Protein AF-A0A1S3QRG5-F1 (afdb_monomer_lite)

Foldseek 3Di:
DDDDDDDDDDDDPDDPVVVVVVVVVPAQHHPVQVQWPGKDWPDWDADPVNPWIFTWIFTFGNDDDPPVCCVPDDDDRDGDGDRDDTDDPPPDDD

Sequence (94 aa):
MVQKYQSPVRVYKYPFEMVMAAYERWFPTCPMMPLFLGSEVLSDVTSDNGATRVVERRCQLGLDTPRLLKKGLHDRSRGVSQRIPPAERHHNLL

Radius of gyration: 17.02 Å; chains: 1; bounding box: 44×35×40 Å

Secondary structure (DSSP, 8-state):
------PPP---SS-HHHHHHHHHTT-S--TT-TTEEEEEEEEEEE-TTSS-EEEEEEEEE-----TTTTTTS------EE--PPP--------

Structure (mmCIF, N/CA/C/O backbone):
data_AF-A0A1S3QRG5-F1
#
_entry.id   AF-A0A1S3QRG5-F1
#
loop_
_atom_site.group_PDB
_atom_site.id
_atom_site.type_symbol
_atom_site.label_atom_id
_atom_site.label_alt_id
_atom_site.label_comp_id
_atom_site.label_asym_id
_atom_site.label_entity_id
_atom_site.label_seq_id
_atom_site.pdbx_PDB_ins_code
_atom_site.Cartn_x
_atom_site.Cartn_y
_atom_site.Cartn_z
_atom_site.occupancy
_atom_site.B_iso_or_equiv
_atom_site.auth_seq_id
_atom_site.auth_comp_id
_atom_site.auth_asym_id
_atom_site.auth_atom_id
_atom_site.pdbx_PDB_model_num
ATOM 1 N N . MET A 1 1 ? 24.978 12.777 -2.335 1.00 63.53 1 MET A N 1
ATOM 2 C CA . MET A 1 1 ? 24.079 13.804 -2.906 1.00 63.53 1 MET A CA 1
ATOM 3 C C . MET A 1 1 ? 22.648 13.304 -2.751 1.00 63.53 1 MET A C 1
ATOM 5 O O . MET A 1 1 ? 22.368 12.224 -3.248 1.00 63.53 1 MET A O 1
ATOM 9 N N . VAL A 1 2 ? 21.787 13.993 -1.992 1.00 80.25 2 VAL A N 1
ATOM 10 C CA . VAL A 1 2 ? 20.382 13.583 -1.777 1.00 80.25 2 VAL A CA 1
ATOM 11 C C . VAL A 1 2 ? 19.493 14.471 -2.641 1.00 80.25 2 VAL A C 1
ATOM 13 O O . VAL A 1 2 ? 19.412 15.672 -2.397 1.00 80.25 2 VAL A O 1
ATOM 16 N N . GLN A 1 3 ? 18.856 13.896 -3.661 1.00 82.56 3 GLN A N 1
ATOM 17 C CA . GLN A 1 3 ? 17.884 14.614 -4.482 1.00 82.56 3 GLN A CA 1
ATOM 18 C C . GLN A 1 3 ? 16.540 14.630 -3.752 1.00 82.56 3 GLN A C 1
ATOM 20 O O . GLN A 1 3 ? 15.963 13.579 -3.480 1.00 82.56 3 GLN A O 1
ATOM 25 N N . LYS A 1 4 ? 16.053 15.825 -3.412 1.00 89.25 4 LYS A N 1
ATOM 26 C CA . LYS A 1 4 ? 14.711 16.008 -2.852 1.00 89.25 4 LYS A CA 1
ATOM 27 C C . LYS A 1 4 ? 13.733 16.177 -4.011 1.00 89.25 4 LYS A C 1
ATOM 29 O O . LYS A 1 4 ? 13.902 17.078 -4.826 1.00 89.25 4 LYS A O 1
ATOM 34 N N . TYR A 1 5 ? 12.735 15.307 -4.086 1.00 90.88 5 TYR A N 1
ATOM 35 C CA . TYR A 1 5 ? 11.629 15.409 -5.033 1.00 90.88 5 TYR A CA 1
ATOM 36 C C . TYR A 1 5 ? 10.323 15.456 -4.246 1.00 90.88 5 TYR A C 1
ATOM 38 O O . TYR A 1 5 ? 10.123 14.650 -3.339 1.00 90.88 5 TYR A O 1
ATOM 46 N N . GLN A 1 6 ? 9.449 16.397 -4.593 1.00 88.88 6 GLN A N 1
ATOM 47 C CA . GLN A 1 6 ? 8.105 16.498 -4.040 1.00 88.88 6 GLN A CA 1
ATOM 48 C C . GLN A 1 6 ? 7.115 16.213 -5.165 1.00 88.88 6 GLN A C 1
ATOM 50 O O . GLN A 1 6 ? 7.087 16.920 -6.172 1.00 88.88 6 GLN A O 1
ATOM 55 N N . SER A 1 7 ? 6.324 15.154 -5.012 1.00 86.69 7 SER A N 1
ATOM 56 C CA . SER A 1 7 ? 5.256 14.848 -5.958 1.00 86.69 7 SER A CA 1
ATOM 57 C C . SER A 1 7 ? 4.123 15.874 -5.844 1.00 86.69 7 SER A C 1
ATOM 59 O O . SER A 1 7 ? 3.854 16.356 -4.741 1.00 86.69 7 SER A O 1
ATOM 61 N N . PRO A 1 8 ? 3.408 16.169 -6.941 1.00 92.25 8 PRO A N 1
ATOM 62 C CA . PRO A 1 8 ? 2.234 17.032 -6.887 1.00 92.25 8 PRO A CA 1
ATOM 63 C C . PRO A 1 8 ? 1.126 16.417 -6.021 1.00 92.25 8 PRO A C 1
ATOM 65 O O . PRO A 1 8 ? 0.954 15.195 -5.985 1.00 92.25 8 PRO A O 1
ATOM 68 N N . VAL A 1 9 ? 0.344 17.274 -5.361 1.00 91.56 9 VAL A N 1
ATOM 69 C CA . VAL A 1 9 ? -0.845 16.861 -4.601 1.00 91.56 9 VAL A CA 1
ATOM 70 C C . VAL A 1 9 ? -1.935 16.420 -5.579 1.00 91.56 9 VAL A C 1
ATOM 72 O O . VAL A 1 9 ? -2.224 17.115 -6.552 1.00 91.56 9 VAL A O 1
ATOM 75 N N . ARG A 1 10 ? -2.539 15.253 -5.330 1.00 88.38 10 ARG A N 1
ATOM 76 C CA . ARG A 1 10 ? -3.643 14.713 -6.136 1.00 88.38 10 ARG A CA 1
ATOM 77 C C . ARG A 1 10 ? -4.951 14.799 -5.358 1.00 88.38 10 ARG A C 1
ATOM 79 O O . ARG A 1 10 ? -5.022 14.310 -4.237 1.00 88.38 10 ARG A O 1
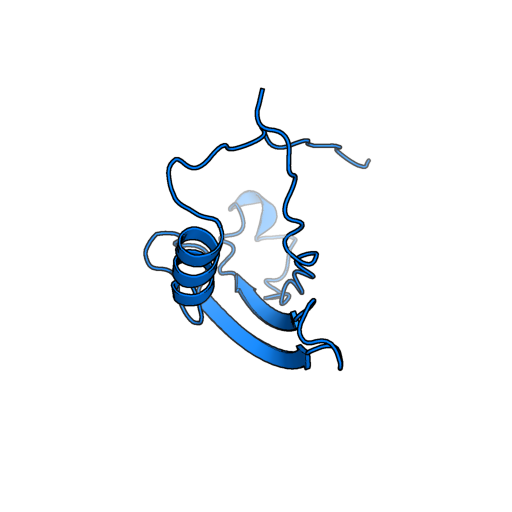ATOM 86 N N . VAL A 1 11 ? -5.982 15.364 -5.984 1.00 92.19 11 VAL A N 1
ATOM 87 C CA . VAL A 1 11 ? -7.350 15.410 -5.447 1.00 92.19 11 VAL A CA 1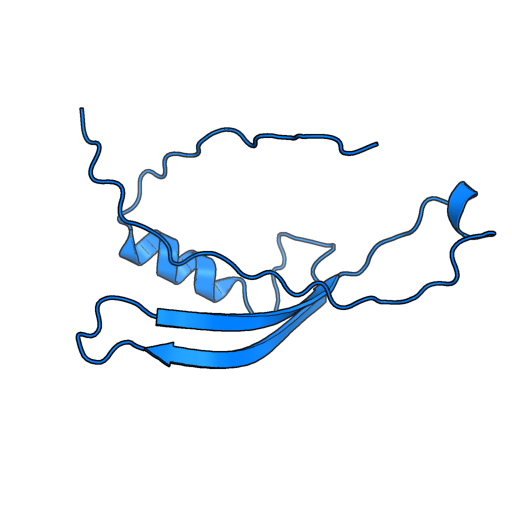
ATOM 88 C C . VAL A 1 11 ? -8.212 14.421 -6.227 1.00 92.19 11 VAL A C 1
ATOM 90 O O . VAL A 1 11 ? -8.300 14.497 -7.453 1.00 92.19 11 VAL A O 1
ATOM 93 N N . TYR A 1 12 ? -8.835 13.476 -5.523 1.00 91.94 12 TYR A N 1
ATOM 94 C CA . TYR A 1 12 ? -9.740 12.491 -6.117 1.00 91.94 12 TYR A CA 1
ATOM 95 C C . TYR A 1 12 ? -11.193 12.956 -5.994 1.00 91.94 12 TYR A C 1
ATOM 97 O O . TYR A 1 12 ? -11.587 13.516 -4.979 1.00 91.94 12 TYR A O 1
ATOM 105 N N . LYS A 1 13 ? -12.009 12.683 -7.020 1.00 95.50 13 LYS A N 1
ATOM 106 C CA . LYS A 1 13 ? -13.450 13.013 -7.036 1.00 95.50 13 LYS A CA 1
ATOM 107 C C . LYS A 1 13 ? -14.323 12.030 -6.236 1.00 95.50 13 LYS A C 1
ATOM 109 O O . LYS A 1 13 ? -15.538 12.182 -6.212 1.00 95.50 13 LYS A O 1
ATOM 114 N N . TYR A 1 14 ? -13.719 11.002 -5.645 1.00 94.31 14 TYR A N 1
ATOM 115 C CA . TYR A 1 14 ? -14.403 9.894 -4.976 1.00 94.31 14 TYR A CA 1
ATOM 116 C C . TYR A 1 14 ? -14.185 9.959 -3.462 1.00 94.31 14 TYR A C 1
ATOM 118 O O . TYR A 1 14 ? -13.149 10.473 -3.030 1.00 94.31 14 TYR A O 1
ATOM 126 N N . PRO A 1 15 ? -15.120 9.424 -2.654 1.00 94.88 15 PRO A N 1
ATOM 127 C CA . PRO A 1 15 ? -14.969 9.394 -1.205 1.00 94.88 15 PRO A CA 1
ATOM 128 C C . PRO A 1 15 ? -13.750 8.565 -0.790 1.00 94.88 15 PRO A C 1
ATOM 130 O O . PRO A 1 15 ? -13.335 7.636 -1.491 1.00 94.88 15 PRO A O 1
ATOM 133 N N . PHE A 1 16 ? -13.196 8.901 0.375 1.00 88.44 16 PHE A N 1
ATOM 134 C CA . PHE A 1 16 ? -11.981 8.301 0.922 1.00 88.44 16 PHE A CA 1
ATOM 135 C C . PHE A 1 16 ? -12.039 6.768 0.940 1.00 88.44 16 PHE A C 1
ATOM 137 O O . PHE A 1 16 ? -11.104 6.104 0.504 1.00 88.44 16 PHE A O 1
ATOM 144 N N . GLU A 1 17 ? -13.164 6.204 1.368 1.00 90.06 17 GLU A N 1
ATOM 145 C CA . GLU A 1 17 ? -13.399 4.767 1.488 1.00 90.06 17 GLU A CA 1
ATOM 146 C C . GLU A 1 17 ? -13.270 4.059 0.134 1.00 90.06 17 GLU A C 1
ATOM 148 O O . GLU A 1 17 ? -12.667 2.992 0.037 1.00 90.06 17 GLU A O 1
ATOM 153 N N . MET A 1 18 ? -13.780 4.678 -0.936 1.00 93.12 18 MET A N 1
ATOM 154 C CA . MET A 1 18 ? -13.696 4.127 -2.289 1.00 93.12 18 MET A CA 1
ATOM 155 C C . MET A 1 18 ? -12.272 4.210 -2.842 1.00 93.12 18 MET A C 1
ATOM 157 O O . MET A 1 18 ? -11.810 3.271 -3.490 1.00 93.12 18 MET A O 1
ATOM 161 N N . VAL A 1 19 ? -11.561 5.307 -2.563 1.00 92.06 19 VAL A N 1
ATOM 162 C CA . VAL A 1 19 ? -10.147 5.463 -2.937 1.00 92.06 19 VAL A CA 1
ATOM 163 C C . VAL A 1 19 ? -9.288 4.423 -2.218 1.00 92.06 19 VAL A C 1
ATOM 165 O O . VAL A 1 19 ? -8.466 3.769 -2.856 1.00 92.06 19 VAL A O 1
ATOM 168 N N . MET A 1 20 ? -9.520 4.209 -0.921 1.00 91.00 20 MET A N 1
ATOM 169 C CA . MET A 1 20 ? -8.806 3.202 -0.136 1.00 91.00 20 MET A CA 1
ATOM 170 C C . MET A 1 20 ? -9.113 1.779 -0.606 1.00 91.00 20 MET A C 1
ATOM 172 O O . MET A 1 20 ? -8.186 0.993 -0.789 1.00 91.00 20 MET A O 1
ATOM 176 N N . ALA A 1 21 ? -10.377 1.461 -0.900 1.00 90.88 21 ALA A N 1
ATOM 177 C CA . ALA A 1 21 ? -10.748 0.162 -1.460 1.00 90.88 21 ALA A CA 1
ATOM 178 C C . ALA A 1 21 ? -10.104 -0.083 -2.837 1.00 90.88 21 ALA A C 1
ATOM 180 O O . ALA A 1 21 ? -9.658 -1.191 -3.132 1.00 90.88 21 ALA A O 1
ATOM 181 N N . ALA A 1 22 ? -10.025 0.944 -3.689 1.00 91.38 22 ALA A N 1
ATOM 182 C CA . ALA A 1 22 ? -9.339 0.851 -4.977 1.00 91.38 22 ALA A CA 1
ATOM 183 C C . ALA A 1 22 ? -7.823 0.662 -4.814 1.00 91.38 22 ALA A C 1
ATOM 185 O O . ALA A 1 22 ? -7.225 -0.127 -5.543 1.00 91.38 22 ALA A O 1
ATOM 186 N N . TYR A 1 23 ? -7.221 1.349 -3.844 1.00 89.62 23 TYR A N 1
ATOM 187 C CA . TYR A 1 23 ? -5.810 1.211 -3.504 1.00 89.62 23 TYR A CA 1
ATOM 188 C C . TYR A 1 23 ? -5.470 -0.206 -3.014 1.00 89.62 23 TYR A C 1
ATOM 190 O O . TYR A 1 23 ? -4.493 -0.794 -3.472 1.00 89.62 23 TYR A O 1
ATOM 198 N N . GLU A 1 24 ? -6.290 -0.801 -2.144 1.00 89.38 24 GLU A N 1
ATOM 199 C CA . GLU A 1 24 ? -6.059 -2.170 -1.664 1.00 89.38 24 GLU A CA 1
ATOM 200 C C . GLU A 1 24 ? -6.143 -3.213 -2.788 1.00 89.38 24 GLU A C 1
ATOM 202 O O . GLU A 1 24 ? -5.382 -4.179 -2.783 1.00 89.38 24 GLU A O 1
ATOM 207 N N . ARG A 1 25 ? -6.999 -2.984 -3.796 1.00 89.62 25 ARG A N 1
ATOM 208 C CA . ARG A 1 25 ? -7.133 -3.857 -4.979 1.00 89.62 25 ARG A CA 1
ATOM 209 C C . ARG A 1 25 ? -5.903 -3.881 -5.885 1.00 89.62 25 ARG A C 1
ATOM 211 O O . ARG A 1 25 ? -5.831 -4.733 -6.765 1.00 89.62 25 ARG A O 1
ATOM 218 N N . TRP A 1 26 ? -4.949 -2.964 -5.717 1.00 88.38 26 TRP A N 1
ATOM 219 C CA . TRP A 1 26 ? -3.686 -3.003 -6.465 1.00 88.38 26 TRP A CA 1
ATOM 220 C C . TRP A 1 26 ? -2.731 -4.093 -5.969 1.00 88.38 26 TRP A C 1
ATOM 222 O O . TRP A 1 26 ? -1.719 -4.360 -6.616 1.00 88.38 26 TRP A O 1
ATOM 232 N N . PHE A 1 27 ? -3.037 -4.721 -4.835 1.00 90.12 27 PHE A N 1
ATOM 233 C CA . PHE A 1 27 ? -2.259 -5.809 -4.266 1.00 90.12 27 PHE A CA 1
ATOM 234 C C . PHE A 1 27 ? -2.996 -7.151 -4.443 1.00 90.12 27 PHE A C 1
ATOM 236 O O . PHE A 1 27 ? -4.224 -7.187 -4.386 1.00 90.12 27 PHE A O 1
ATOM 243 N N . PRO A 1 28 ? -2.271 -8.268 -4.648 1.00 87.38 28 PRO A N 1
ATOM 244 C CA . PRO A 1 28 ? -0.812 -8.376 -4.644 1.00 87.38 28 PRO A CA 1
ATOM 245 C C . PRO A 1 28 ? -0.148 -7.958 -5.963 1.00 87.38 28 PRO A C 1
ATOM 247 O O . PRO A 1 28 ? 1.060 -7.772 -5.967 1.00 87.38 28 PRO A O 1
ATOM 250 N N . THR A 1 29 ? -0.900 -7.788 -7.054 1.00 84.81 29 THR A N 1
ATOM 251 C CA . THR A 1 29 ? -0.385 -7.435 -8.391 1.00 84.81 29 THR A CA 1
ATOM 252 C C . THR A 1 29 ? -1.165 -6.268 -8.991 1.00 84.81 29 THR A C 1
ATOM 254 O O . THR A 1 29 ? -2.387 -6.222 -8.861 1.00 84.81 29 THR A O 1
ATOM 257 N N . CYS A 1 30 ? -0.493 -5.380 -9.729 1.00 83.31 30 CYS A N 1
ATOM 258 C CA . CYS A 1 30 ? -1.110 -4.204 -10.346 1.00 83.31 30 CYS A CA 1
ATOM 259 C C . CYS A 1 30 ? -0.817 -4.161 -11.856 1.00 83.31 30 CYS A C 1
ATOM 261 O O . CYS A 1 30 ? 0.296 -3.800 -12.241 1.00 83.31 30 CYS A O 1
ATOM 263 N N . PRO A 1 31 ? -1.800 -4.459 -12.730 1.00 82.25 31 PRO A N 1
ATOM 264 C CA . PRO A 1 31 ? -1.592 -4.474 -14.182 1.00 82.25 31 PRO A CA 1
ATOM 265 C C . PRO A 1 31 ? -1.154 -3.122 -14.760 1.00 82.25 31 PRO A C 1
ATOM 267 O O . PRO A 1 31 ? -0.441 -3.067 -15.756 1.00 82.25 31 PRO A O 1
ATOM 270 N N . MET A 1 32 ? -1.574 -2.020 -14.130 1.00 85.50 32 MET A N 1
ATOM 271 C CA . MET A 1 32 ? -1.227 -0.664 -14.567 1.00 85.50 32 MET A CA 1
ATOM 272 C C . MET A 1 32 ? 0.197 -0.244 -14.187 1.00 85.50 32 MET A C 1
ATOM 274 O O . MET A 1 32 ? 0.658 0.799 -14.645 1.00 85.50 32 MET A O 1
ATOM 278 N N . MET A 1 33 ? 0.898 -1.022 -13.357 1.00 85.44 33 MET A N 1
ATOM 279 C CA . MET A 1 33 ? 2.258 -0.718 -12.922 1.00 85.44 33 MET A CA 1
ATOM 280 C C . MET A 1 33 ? 3.210 -1.849 -13.336 1.00 85.44 33 MET A C 1
ATOM 282 O O . MET A 1 33 ? 3.461 -2.752 -12.544 1.00 85.44 33 MET A O 1
ATOM 286 N N . PRO A 1 34 ? 3.790 -1.793 -14.552 1.00 81.19 34 PRO A N 1
ATOM 287 C CA . PRO A 1 34 ? 4.575 -2.894 -15.123 1.00 81.19 34 PRO A CA 1
ATOM 288 C C . PRO A 1 34 ? 5.796 -3.316 -14.298 1.00 81.19 34 PRO A C 1
ATOM 290 O O . PRO A 1 34 ? 6.212 -4.466 -14.348 1.00 81.19 34 PRO A O 1
ATOM 293 N N . LEU A 1 35 ? 6.373 -2.390 -13.529 1.00 86.50 35 LEU A N 1
ATOM 294 C CA . LEU A 1 35 ? 7.532 -2.667 -12.677 1.00 86.50 35 LEU A CA 1
ATOM 295 C C . LEU A 1 35 ? 7.151 -3.393 -11.378 1.00 86.50 35 LEU A C 1
ATOM 297 O O . LEU A 1 35 ? 8.037 -3.829 -10.651 1.00 86.50 35 LEU A O 1
ATOM 301 N N . PHE A 1 36 ? 5.865 -3.491 -11.042 1.00 87.81 36 PHE A N 1
ATOM 302 C CA . PHE A 1 36 ? 5.398 -4.092 -9.799 1.00 87.81 36 PHE A CA 1
ATOM 303 C C . PHE A 1 36 ? 5.058 -5.568 -10.016 1.00 87.81 36 PHE A C 1
ATOM 305 O O . PHE A 1 36 ? 4.016 -5.907 -10.571 1.00 87.81 36 PHE A O 1
ATOM 312 N N . LEU A 1 37 ? 5.961 -6.446 -9.574 1.00 88.31 37 LEU A N 1
ATOM 313 C CA . LEU A 1 37 ? 5.865 -7.890 -9.803 1.00 88.31 37 LEU A CA 1
ATOM 314 C C . LEU A 1 37 ? 4.940 -8.580 -8.799 1.00 88.31 37 LEU A C 1
ATOM 316 O O . LEU A 1 37 ? 4.312 -9.582 -9.125 1.00 88.31 37 LEU A O 1
ATOM 320 N N . GLY A 1 38 ? 4.866 -8.061 -7.575 1.00 89.56 38 GLY A N 1
ATOM 321 C CA . GLY A 1 38 ? 4.057 -8.663 -6.526 1.00 89.56 38 GLY A CA 1
ATOM 322 C C . GLY A 1 38 ? 4.281 -8.038 -5.154 1.00 89.56 38 GLY A C 1
ATOM 323 O O . GLY A 1 38 ? 5.285 -7.357 -4.923 1.00 89.56 38 GLY A O 1
ATOM 324 N N . SER A 1 39 ? 3.390 -8.328 -4.208 1.00 91.69 39 SER A N 1
ATOM 325 C CA . SER A 1 39 ? 3.621 -8.059 -2.788 1.00 91.69 39 SER A CA 1
ATOM 326 C C . SER A 1 39 ? 3.104 -9.154 -1.871 1.00 91.69 39 SER A C 1
ATOM 328 O O . SER A 1 39 ? 2.081 -9.772 -2.157 1.00 91.69 39 SER A O 1
ATOM 330 N N . GLU A 1 40 ? 3.734 -9.267 -0.710 1.00 92.50 40 GLU A N 1
ATOM 331 C CA . GLU A 1 40 ? 3.333 -10.134 0.397 1.00 92.50 40 GLU A CA 1
ATOM 332 C C . GLU A 1 40 ? 3.115 -9.296 1.665 1.00 92.50 40 GLU A C 1
ATOM 334 O O . GLU A 1 40 ? 3.842 -8.327 1.889 1.00 92.50 40 GLU A O 1
ATOM 339 N N . VAL A 1 41 ? 2.116 -9.636 2.484 1.00 92.94 41 VAL A N 1
ATOM 340 C CA . VAL A 1 41 ? 1.850 -8.948 3.760 1.00 92.94 41 VAL A CA 1
ATOM 341 C C . VAL A 1 41 ? 2.757 -9.528 4.845 1.00 92.94 41 VAL A C 1
ATOM 343 O O . VAL A 1 41 ? 2.769 -10.735 5.051 1.00 92.94 41 VAL A O 1
ATOM 346 N N . LEU A 1 42 ? 3.506 -8.664 5.533 1.00 93.50 42 LEU A N 1
ATOM 347 C CA . LEU A 1 42 ? 4.385 -9.036 6.646 1.00 93.50 42 LEU A CA 1
ATOM 348 C C . LEU A 1 42 ? 3.711 -8.825 8.006 1.00 93.50 42 LEU A C 1
ATOM 350 O O . LEU A 1 42 ? 3.870 -9.644 8.906 1.00 93.50 42 LEU A O 1
ATOM 354 N N . SER A 1 43 ? 2.966 -7.729 8.158 1.00 93.06 43 SER A N 1
ATOM 355 C CA . SER A 1 43 ? 2.208 -7.415 9.369 1.00 93.06 43 SER A CA 1
ATOM 356 C C . SER A 1 43 ? 0.951 -6.614 9.029 1.00 93.06 43 SER A C 1
ATOM 358 O O . SER A 1 43 ? 0.924 -5.862 8.053 1.00 93.06 43 SER A O 1
ATOM 360 N N . ASP A 1 44 ? -0.103 -6.799 9.819 1.00 93.31 44 ASP A N 1
ATOM 361 C CA . ASP A 1 44 ? -1.371 -6.079 9.697 1.00 93.31 44 ASP A CA 1
ATOM 362 C C . ASP A 1 44 ? -1.924 -5.851 11.104 1.00 93.31 44 ASP A C 1
ATOM 364 O O . ASP A 1 44 ? -2.287 -6.801 11.799 1.00 93.31 44 ASP A O 1
ATOM 368 N N . VAL A 1 45 ? -1.891 -4.599 11.554 1.00 93.75 45 VAL A N 1
ATOM 369 C CA . VAL A 1 45 ? -2.283 -4.215 12.911 1.00 93.75 45 VAL A CA 1
ATOM 370 C C . VAL A 1 45 ? -3.304 -3.093 12.828 1.00 93.75 45 VAL A C 1
ATOM 372 O O . VAL A 1 45 ? -3.041 -2.031 12.262 1.00 93.75 45 VAL A O 1
ATOM 375 N N . THR A 1 46 ? -4.461 -3.322 13.437 1.00 93.25 46 THR A N 1
ATOM 376 C CA . THR A 1 46 ? -5.510 -2.314 13.605 1.00 93.25 46 THR A CA 1
ATOM 377 C C . THR A 1 46 ? -5.468 -1.804 15.038 1.00 93.25 46 THR A C 1
ATOM 379 O O . THR A 1 46 ? -5.305 -2.592 15.966 1.00 93.25 46 THR A O 1
ATOM 382 N N . SER A 1 47 ? -5.595 -0.492 15.225 1.00 91.31 47 SER A N 1
ATOM 383 C CA . SER A 1 47 ? -5.698 0.112 16.552 1.00 91.31 47 SER A CA 1
ATOM 384 C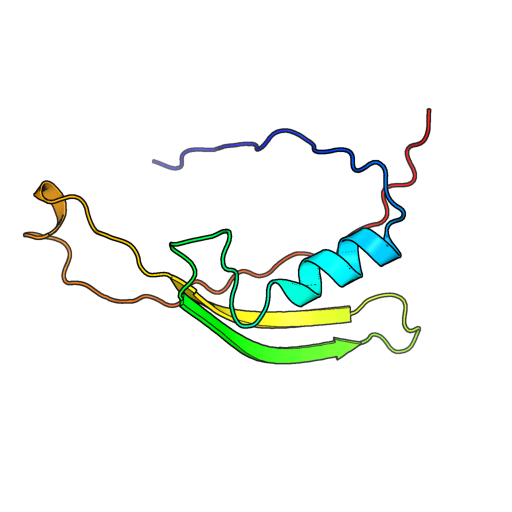 C . SER A 1 47 ? -6.981 -0.319 17.263 1.00 91.31 47 SER A C 1
ATOM 386 O O . SER A 1 47 ? -8.001 -0.563 16.621 1.00 91.31 47 SER A O 1
ATOM 388 N N . ASP A 1 48 ? -6.963 -0.336 18.594 1.00 89.94 48 ASP A N 1
ATOM 389 C CA . ASP A 1 48 ? -8.096 -0.803 19.412 1.00 89.94 48 ASP A CA 1
ATOM 390 C C . ASP A 1 48 ? -9.395 -0.018 19.163 1.00 89.94 48 ASP A C 1
ATOM 392 O O . ASP A 1 48 ? -10.497 -0.548 19.273 1.00 89.94 48 ASP A O 1
ATOM 396 N N . ASN A 1 49 ? -9.270 1.256 18.789 1.00 89.88 49 ASN A N 1
ATOM 397 C CA . ASN A 1 49 ? -10.390 2.132 18.443 1.00 89.88 49 ASN A CA 1
ATOM 398 C C . ASN A 1 49 ? -10.838 2.023 16.971 1.00 89.88 49 ASN A C 1
ATOM 400 O O . ASN A 1 49 ? -11.726 2.764 16.554 1.00 89.88 49 ASN A O 1
ATOM 404 N N . GLY A 1 50 ? -10.194 1.175 16.164 1.00 84.06 50 GLY A N 1
ATOM 405 C CA . GLY A 1 50 ? -10.479 0.997 14.739 1.00 84.06 50 GLY A CA 1
ATOM 406 C C . GLY A 1 50 ? -10.140 2.196 13.846 1.00 84.06 50 GLY A C 1
ATOM 407 O O . GLY A 1 50 ? -10.433 2.161 12.653 1.00 84.06 50 GLY A O 1
ATOM 408 N N . ALA A 1 51 ? -9.539 3.260 14.388 1.00 86.94 51 ALA A N 1
ATOM 409 C CA . ALA A 1 51 ? -9.272 4.491 13.645 1.00 86.94 51 ALA A CA 1
ATOM 410 C C . ALA A 1 51 ? -8.105 4.355 12.655 1.00 86.94 51 ALA A C 1
ATOM 412 O O . ALA A 1 51 ? -8.098 5.020 11.619 1.00 86.94 51 ALA A O 1
ATOM 413 N N . THR A 1 52 ? -7.134 3.488 12.958 1.00 88.81 52 THR A N 1
ATOM 414 C CA . THR A 1 52 ? -5.910 3.332 12.170 1.00 88.81 52 THR A CA 1
ATOM 415 C C . THR A 1 52 ? -5.632 1.861 11.905 1.00 88.81 52 THR A C 1
ATOM 417 O O . THR A 1 52 ? -5.651 1.038 12.817 1.00 88.81 52 THR A O 1
ATOM 420 N N . ARG A 1 53 ? -5.294 1.538 10.655 1.00 90.06 53 ARG A N 1
ATOM 421 C CA . ARG A 1 53 ? -4.766 0.232 10.255 1.00 90.06 53 ARG A CA 1
ATOM 422 C C . ARG A 1 53 ? -3.398 0.417 9.616 1.00 90.06 53 ARG A C 1
ATOM 424 O O . ARG A 1 53 ? -3.250 1.197 8.675 1.00 90.06 53 ARG A O 1
ATOM 431 N N . VAL A 1 54 ? -2.405 -0.292 10.135 1.00 90.88 54 VAL A N 1
ATOM 432 C CA . VAL A 1 54 ? -1.028 -0.279 9.645 1.00 90.88 54 VAL A CA 1
ATOM 433 C C . VAL A 1 54 ? -0.747 -1.629 9.004 1.00 90.88 54 VAL A C 1
ATOM 435 O O . VAL A 1 54 ? -0.751 -2.650 9.684 1.00 90.88 54 VAL A O 1
ATOM 438 N N . VAL A 1 55 ? -0.495 -1.622 7.693 1.00 90.94 55 VAL A N 1
ATOM 439 C CA . VAL A 1 55 ? -0.158 -2.831 6.931 1.00 90.94 55 VAL A CA 1
ATOM 440 C C . VAL A 1 55 ? 1.255 -2.709 6.384 1.00 90.94 55 VAL A C 1
ATOM 442 O O . VAL A 1 55 ? 1.543 -1.821 5.578 1.00 90.94 55 VAL A O 1
ATOM 445 N N . GLU A 1 56 ? 2.132 -3.623 6.781 1.00 92.44 56 GLU A N 1
ATOM 446 C CA . GLU A 1 56 ? 3.472 -3.751 6.225 1.00 92.44 56 GLU A CA 1
ATOM 447 C C . GLU A 1 56 ? 3.467 -4.777 5.094 1.00 92.44 56 GLU A C 1
ATOM 449 O O . GLU A 1 56 ? 3.009 -5.909 5.259 1.00 92.44 56 GLU A O 1
ATOM 454 N N 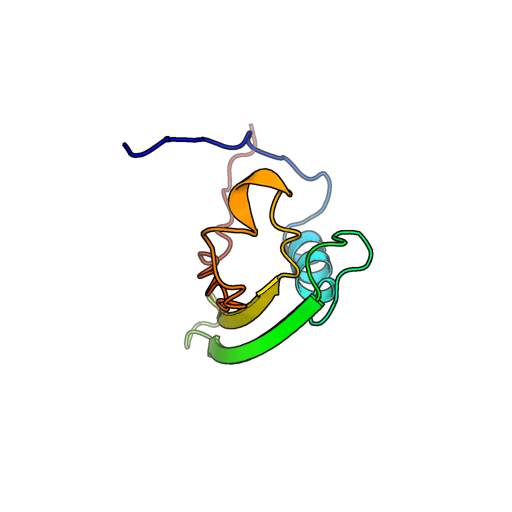. ARG A 1 57 ? 3.991 -4.390 3.928 1.00 92.19 57 ARG A N 1
ATOM 455 C CA . ARG A 1 57 ? 4.084 -5.265 2.758 1.00 92.19 57 ARG A CA 1
ATOM 456 C C . ARG A 1 57 ? 5.510 -5.319 2.228 1.00 92.19 57 ARG A C 1
ATOM 458 O O . ARG A 1 57 ? 6.181 -4.296 2.095 1.00 92.19 57 ARG A O 1
ATOM 465 N N . ARG A 1 58 ? 5.954 -6.516 1.852 1.00 90.19 58 ARG A N 1
ATOM 466 C CA . ARG A 1 58 ? 7.164 -6.724 1.059 1.00 90.19 58 ARG A CA 1
ATOM 467 C C . ARG A 1 58 ? 6.802 -6.629 -0.416 1.00 90.19 58 ARG A C 1
ATOM 469 O O . ARG A 1 58 ? 6.135 -7.518 -0.932 1.00 90.19 58 ARG A O 1
ATOM 476 N N . CYS A 1 59 ? 7.273 -5.590 -1.098 1.00 89.69 59 CYS A N 1
ATOM 477 C CA . CYS A 1 59 ? 7.032 -5.387 -2.527 1.00 89.69 59 CYS A CA 1
ATOM 478 C C . CYS A 1 59 ? 8.226 -5.860 -3.370 1.00 89.69 59 CYS A C 1
ATOM 480 O O . CYS A 1 59 ? 9.385 -5.561 -3.060 1.00 89.69 59 CYS A O 1
ATOM 482 N N . GLN A 1 60 ? 7.937 -6.574 -4.457 1.00 86.88 60 GLN A N 1
ATOM 483 C CA . GLN A 1 60 ? 8.908 -6.998 -5.460 1.00 86.88 60 GLN A CA 1
ATOM 484 C C . GLN A 1 60 ? 8.792 -6.092 -6.686 1.00 86.88 60 GLN A C 1
ATOM 486 O O . GLN A 1 60 ? 7.728 -5.991 -7.300 1.00 86.88 60 GLN A O 1
ATOM 491 N N . LEU A 1 61 ? 9.891 -5.417 -7.025 1.00 86.12 61 LEU A N 1
ATOM 492 C CA . LEU A 1 61 ? 9.973 -4.524 -8.176 1.00 86.12 61 LEU A CA 1
ATOM 493 C C . LEU A 1 61 ? 10.937 -5.102 -9.212 1.00 86.12 61 LEU A C 1
ATOM 495 O O . LEU A 1 61 ? 12.091 -5.386 -8.893 1.00 86.12 61 LEU A O 1
ATOM 499 N N . GLY A 1 62 ? 10.464 -5.252 -10.444 1.00 83.94 62 GLY A N 1
ATOM 500 C CA . GLY A 1 62 ? 11.275 -5.623 -11.595 1.00 83.94 62 GLY A CA 1
ATOM 501 C C . GLY A 1 62 ? 11.918 -4.373 -12.167 1.00 83.94 62 GLY A C 1
ATOM 502 O O . GLY A 1 62 ? 11.307 -3.686 -12.977 1.00 83.94 62 GLY A O 1
ATOM 503 N N . LEU A 1 63 ? 13.119 -4.032 -11.704 1.00 78.25 63 LEU A N 1
ATOM 504 C CA . LEU A 1 63 ? 13.857 -2.884 -12.220 1.00 78.25 63 LEU A CA 1
ATOM 505 C C . LEU A 1 63 ? 14.769 -3.328 -13.359 1.00 78.25 63 LEU A C 1
ATOM 507 O O . LEU A 1 63 ? 15.811 -3.941 -13.131 1.00 78.25 63 LEU A O 1
ATOM 511 N N . ASP A 1 64 ? 14.422 -2.947 -14.585 1.00 73.38 64 ASP A N 1
ATOM 512 C CA . ASP A 1 64 ? 15.356 -3.070 -15.695 1.00 73.38 64 ASP A CA 1
ATOM 513 C C . ASP A 1 64 ? 16.485 -2.054 -15.532 1.00 73.38 64 ASP A C 1
ATOM 515 O O . ASP A 1 64 ? 16.330 -0.846 -15.723 1.00 73.38 64 ASP A O 1
ATOM 519 N N . THR A 1 65 ? 17.659 -2.558 -15.161 1.00 70.31 65 THR A N 1
ATOM 520 C CA . THR A 1 65 ? 18.845 -1.719 -15.008 1.00 70.31 65 THR A CA 1
ATOM 521 C C . THR A 1 65 ? 19.300 -1.209 -16.386 1.00 70.31 65 THR A C 1
ATOM 523 O O . THR A 1 65 ? 19.537 -2.028 -17.287 1.00 70.31 65 THR A O 1
ATOM 526 N N . PRO A 1 66 ? 19.481 0.117 -16.580 1.00 77.94 66 PRO A N 1
ATOM 527 C CA . PRO A 1 66 ? 20.024 0.676 -17.815 1.00 77.94 66 PRO A CA 1
ATOM 528 C C . PRO A 1 66 ? 21.328 -0.018 -18.219 1.00 77.94 66 PRO A C 1
ATOM 530 O O . PRO A 1 66 ? 22.176 -0.306 -17.375 1.00 77.94 66 PRO A O 1
ATOM 533 N N . ARG A 1 67 ? 21.518 -0.273 -19.521 1.00 70.00 67 ARG A N 1
ATOM 534 C CA . ARG A 1 67 ? 22.617 -1.113 -20.052 1.00 70.00 67 ARG A CA 1
ATOM 535 C C . ARG A 1 67 ? 24.012 -0.700 -19.560 1.00 70.00 67 ARG A C 1
ATOM 537 O O . ARG A 1 67 ? 24.867 -1.557 -19.365 1.00 70.00 67 ARG A O 1
ATOM 544 N N . LEU A 1 68 ? 24.220 0.596 -19.325 1.00 69.75 68 LEU A N 1
ATOM 545 C CA . LEU A 1 68 ? 25.469 1.168 -18.812 1.00 69.75 68 LEU A CA 1
ATOM 546 C C . LEU A 1 68 ? 25.777 0.749 -17.363 1.00 69.75 68 LEU A C 1
ATOM 548 O O . LEU A 1 68 ? 26.940 0.624 -16.995 1.00 69.75 68 LEU A O 1
ATOM 552 N N . LEU A 1 69 ? 24.747 0.489 -16.556 1.00 67.19 69 LEU A N 1
ATOM 553 C CA . LEU A 1 69 ? 24.865 0.129 -15.142 1.00 67.19 69 LEU A CA 1
ATOM 554 C C . LEU A 1 69 ? 24.950 -1.391 -14.919 1.00 67.19 69 LEU A C 1
ATOM 556 O O . LEU A 1 69 ? 25.478 -1.818 -13.894 1.00 67.19 69 LEU A O 1
ATOM 560 N N . LYS A 1 70 ? 24.529 -2.214 -15.895 1.00 64.44 70 LYS A N 1
ATOM 561 C CA . LYS A 1 70 ? 24.557 -3.691 -15.799 1.00 64.44 70 LYS A CA 1
ATOM 562 C C . LYS A 1 70 ? 25.955 -4.283 -15.570 1.00 64.44 70 LYS A C 1
ATOM 564 O O . LYS A 1 70 ? 26.061 -5.373 -15.026 1.00 64.44 70 LYS A O 1
ATOM 569 N N . LYS A 1 71 ? 27.028 -3.587 -15.969 1.00 63.59 71 LYS A N 1
ATOM 570 C CA . LYS A 1 71 ? 28.410 -4.073 -15.787 1.00 63.59 71 LYS A CA 1
ATOM 571 C C . LYS A 1 71 ? 28.949 -3.884 -14.361 1.00 63.59 71 LYS A C 1
ATOM 573 O O . LYS A 1 71 ? 29.864 -4.601 -13.980 1.00 63.59 71 LYS A O 1
ATOM 578 N N . GLY A 1 72 ? 28.406 -2.932 -13.594 1.00 60.19 72 GLY A N 1
ATOM 579 C CA . GLY A 1 72 ? 28.873 -2.610 -12.236 1.00 60.19 72 GLY A CA 1
ATOM 580 C C . GLY A 1 72 ? 27.861 -2.909 -11.127 1.00 60.19 72 GLY A C 1
ATOM 581 O O . GLY A 1 72 ? 28.245 -3.099 -9.975 1.00 60.19 72 GLY A O 1
ATOM 582 N N . LEU A 1 73 ? 26.570 -2.976 -11.459 1.00 60.56 73 LEU A N 1
ATOM 583 C CA . LEU A 1 73 ? 25.492 -3.268 -10.524 1.00 60.56 73 LEU A CA 1
ATOM 584 C C . LEU A 1 73 ? 25.061 -4.728 -10.717 1.00 60.56 73 LEU A C 1
ATOM 586 O O . LEU A 1 73 ? 24.273 -5.039 -11.604 1.00 60.56 73 LEU A O 1
ATOM 590 N N . HIS A 1 74 ? 25.615 -5.638 -9.911 1.00 57.84 7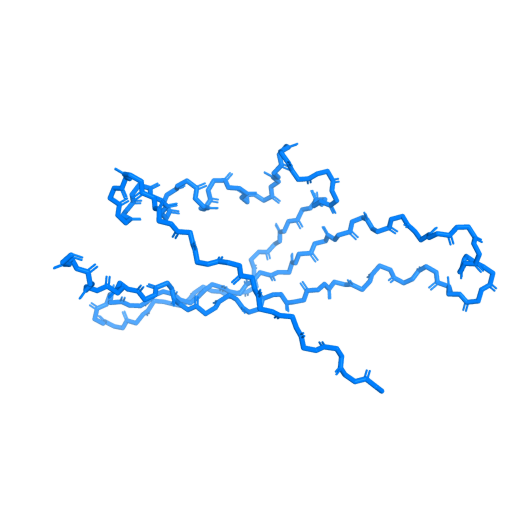4 HIS A N 1
ATOM 591 C CA . HIS A 1 74 ? 25.118 -7.014 -9.843 1.00 57.84 74 HIS A CA 1
ATOM 592 C C . HIS A 1 74 ? 23.642 -6.972 -9.435 1.00 57.84 74 HIS A C 1
ATOM 594 O O . HIS A 1 74 ? 23.310 -6.319 -8.438 1.00 57.84 74 HIS A O 1
ATOM 600 N N . ASP A 1 75 ? 22.787 -7.622 -10.223 1.00 55.91 75 ASP A N 1
ATOM 601 C CA . ASP A 1 75 ? 21.331 -7.579 -10.113 1.00 55.91 75 ASP A CA 1
ATOM 602 C C . ASP A 1 75 ? 20.882 -8.175 -8.772 1.00 55.91 75 ASP A C 1
ATOM 604 O O . ASP A 1 75 ? 20.694 -9.377 -8.604 1.00 55.91 75 ASP A O 1
ATOM 608 N N . ARG A 1 76 ? 20.824 -7.325 -7.746 1.00 52.53 76 ARG A N 1
ATOM 609 C CA . ARG A 1 76 ? 20.206 -7.651 -6.468 1.00 52.53 76 ARG A CA 1
ATOM 610 C C . ARG A 1 76 ? 18.800 -7.101 -6.545 1.00 52.53 76 ARG A C 1
ATOM 612 O O . ARG A 1 76 ? 18.604 -5.906 -6.334 1.00 52.53 76 ARG A O 1
ATOM 619 N N . SER A 1 77 ? 17.842 -7.988 -6.778 1.00 49.66 77 SER A N 1
ATOM 620 C CA . SER A 1 77 ? 16.422 -7.801 -6.495 1.00 49.66 77 SER A CA 1
ATOM 621 C C . SER A 1 77 ? 16.239 -7.448 -5.010 1.00 49.66 77 SER A C 1
ATOM 623 O O . SER A 1 77 ? 15.943 -8.296 -4.167 1.00 49.66 77 SER A O 1
ATOM 625 N N . ARG A 1 78 ? 16.514 -6.191 -4.645 1.00 48.47 78 ARG A N 1
ATOM 626 C CA . ARG A 1 78 ? 16.307 -5.670 -3.294 1.00 48.47 78 ARG A CA 1
ATOM 627 C C . ARG A 1 78 ? 14.815 -5.411 -3.155 1.00 48.47 78 ARG A C 1
ATOM 629 O O . ARG A 1 78 ? 14.278 -4.537 -3.829 1.00 48.47 78 ARG A O 1
ATOM 636 N N . GLY A 1 79 ? 14.154 -6.175 -2.288 1.00 45.47 79 GLY A N 1
ATOM 637 C CA . GLY A 1 79 ? 12.792 -5.860 -1.871 1.00 45.47 79 GLY A CA 1
ATOM 638 C C . GLY A 1 79 ? 12.769 -4.446 -1.299 1.00 45.47 79 GLY A C 1
ATOM 639 O O . GLY A 1 79 ? 13.517 -4.140 -0.370 1.00 45.47 79 GLY A O 1
ATOM 640 N N . VAL A 1 80 ? 11.958 -3.573 -1.885 1.00 49.28 80 VAL A N 1
ATOM 641 C CA . VAL A 1 80 ? 11.746 -2.229 -1.351 1.00 49.28 80 VAL A CA 1
ATOM 642 C C . VAL A 1 80 ? 10.625 -2.355 -0.327 1.00 49.28 80 VAL A C 1
ATOM 644 O O . VAL A 1 80 ? 9.482 -2.628 -0.689 1.00 49.28 80 VAL A O 1
ATOM 647 N N . SER A 1 81 ? 10.953 -2.199 0.957 1.00 44.00 81 SER A N 1
ATOM 648 C CA . SER A 1 81 ? 9.940 -2.034 2.003 1.00 44.00 81 SER A CA 1
ATOM 649 C C . SER A 1 81 ? 9.390 -0.616 1.886 1.00 44.00 81 SER A C 1
ATOM 651 O O . SER A 1 81 ? 10.057 0.356 2.246 1.00 44.00 81 SER A O 1
ATOM 653 N N . GLN A 1 82 ? 8.206 -0.480 1.293 1.00 48.00 82 GLN A N 1
ATOM 654 C CA . GLN A 1 82 ? 7.469 0.776 1.338 1.00 48.00 82 GLN A CA 1
ATOM 655 C C . GLN A 1 82 ? 6.647 0.784 2.626 1.00 48.00 82 GLN A C 1
ATOM 657 O O . GLN A 1 82 ? 5.616 0.121 2.713 1.00 48.00 82 GLN A O 1
ATOM 662 N N . ARG A 1 83 ? 7.088 1.554 3.628 1.00 40.16 83 ARG A N 1
ATOM 663 C CA . ARG A 1 83 ? 6.185 1.992 4.699 1.00 40.16 83 ARG A CA 1
ATOM 664 C C . ARG A 1 83 ? 5.309 3.090 4.123 1.00 40.16 83 ARG A C 1
ATOM 666 O O . ARG A 1 83 ? 5.777 4.208 3.915 1.00 40.16 83 ARG A O 1
ATOM 673 N N . ILE A 1 84 ? 4.066 2.753 3.818 1.00 48.81 84 ILE A N 1
ATOM 674 C CA . ILE A 1 84 ? 3.081 3.738 3.389 1.00 48.81 84 ILE A CA 1
ATOM 675 C C . ILE A 1 84 ? 2.481 4.307 4.676 1.00 48.81 84 ILE A C 1
ATOM 677 O O . ILE A 1 84 ? 1.966 3.527 5.481 1.00 48.81 84 ILE A O 1
ATOM 681 N N . PRO A 1 85 ? 2.629 5.619 4.939 1.00 43.69 85 PRO A N 1
ATOM 682 C CA . PRO A 1 85 ? 2.042 6.222 6.125 1.00 43.69 85 PRO A CA 1
ATOM 683 C C . PRO A 1 85 ? 0.522 5.997 6.108 1.00 43.69 85 PRO A C 1
ATOM 685 O O . PRO A 1 85 ? -0.063 5.907 5.022 1.00 43.69 85 PRO A O 1
ATOM 688 N N . PRO A 1 86 ? -0.121 5.871 7.282 1.00 48.59 86 PRO A N 1
ATOM 689 C CA . PRO A 1 86 ? -1.569 5.739 7.355 1.00 48.59 86 PRO A CA 1
ATOM 690 C C . PRO A 1 86 ? -2.214 6.887 6.574 1.00 48.59 86 PRO A C 1
ATOM 692 O O . PRO A 1 86 ? -1.782 8.035 6.674 1.00 48.59 86 PRO A O 1
ATOM 695 N N . ALA A 1 87 ? -3.199 6.565 5.736 1.00 55.53 87 ALA A N 1
ATOM 696 C CA . ALA A 1 87 ? -3.872 7.558 4.917 1.00 55.53 87 ALA A CA 1
ATOM 697 C C . ALA A 1 87 ? -4.645 8.522 5.834 1.00 55.53 87 ALA A C 1
ATOM 699 O O . ALA A 1 87 ? -5.705 8.178 6.354 1.00 55.53 87 ALA A O 1
ATOM 700 N N . GLU A 1 88 ? -4.097 9.714 6.067 1.00 48.88 88 GLU A N 1
ATOM 701 C CA . GLU A 1 88 ? -4.755 10.745 6.865 1.00 48.88 88 GLU A CA 1
ATOM 702 C C . GLU A 1 88 ? -5.895 11.378 6.056 1.00 48.88 88 GLU A C 1
ATOM 704 O O . GLU A 1 88 ? -5.709 11.847 4.928 1.00 48.88 88 GLU A O 1
ATOM 709 N N . ARG A 1 89 ? -7.106 11.408 6.631 1.00 50.16 89 ARG A N 1
ATOM 710 C CA . ARG A 1 89 ? -8.199 12.234 6.107 1.00 50.16 89 ARG A CA 1
ATOM 711 C C . ARG A 1 89 ? -7.847 13.697 6.343 1.00 50.16 89 ARG A C 1
ATOM 713 O O . ARG A 1 89 ? -8.131 14.247 7.404 1.00 50.16 89 ARG A O 1
ATOM 720 N N . HIS A 1 90 ? -7.276 14.353 5.343 1.00 50.94 90 HIS A N 1
ATOM 721 C CA . HIS A 1 90 ? -7.213 15.808 5.354 1.00 50.94 90 HIS A CA 1
ATOM 722 C C . HIS A 1 90 ? -8.617 16.364 5.078 1.00 50.94 90 HIS A C 1
ATOM 724 O O . HIS A 1 90 ? -9.068 16.423 3.936 1.00 50.94 90 HIS A O 1
ATOM 730 N N . HIS A 1 91 ? -9.319 16.764 6.140 1.00 44.12 91 HIS A N 1
ATOM 731 C CA . HIS A 1 91 ? -10.502 17.617 6.056 1.00 44.12 91 H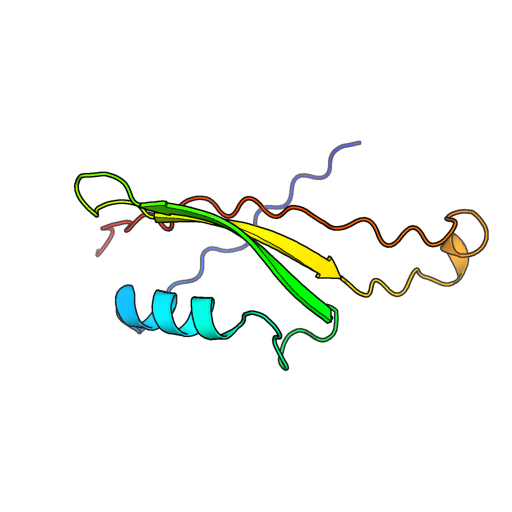IS A CA 1
ATOM 732 C C . HIS A 1 91 ? -10.079 19.028 5.626 1.00 44.12 91 HIS A C 1
ATOM 734 O O . HIS A 1 91 ? -10.027 19.930 6.448 1.00 44.12 91 HIS A O 1
ATOM 740 N N . ASN A 1 92 ? -9.762 19.228 4.349 1.00 39.75 92 ASN A N 1
ATOM 741 C CA . ASN A 1 92 ? -9.686 20.566 3.765 1.00 39.75 92 ASN A CA 1
ATOM 742 C C . ASN A 1 92 ? -10.616 20.612 2.552 1.00 39.75 92 ASN A C 1
ATOM 744 O O . ASN A 1 92 ? -10.224 20.314 1.427 1.00 39.75 92 ASN A O 1
ATOM 748 N N . LEU A 1 93 ? -11.875 20.948 2.835 1.00 40.66 93 LEU A N 1
ATOM 749 C CA . LEU A 1 93 ? -12.843 21.458 1.871 1.00 40.66 93 LEU A CA 1
ATOM 750 C C . LEU A 1 93 ? -12.984 22.960 2.132 1.00 40.66 93 LEU A C 1
ATOM 752 O O . LEU A 1 93 ? -13.689 23.344 3.063 1.00 40.66 93 LEU A O 1
ATOM 756 N N . LEU A 1 94 ? -12.304 23.767 1.319 1.00 34.75 94 LEU A N 1
ATOM 757 C CA . LEU A 1 94 ? -12.764 25.069 0.832 1.00 34.75 94 LEU A CA 1
ATOM 758 C C . LEU A 1 94 ? -12.312 25.192 -0.624 1.00 34.75 94 LEU A C 1
ATOM 760 O O . LEU A 1 94 ? -11.112 24.936 -0.880 1.00 34.75 94 LEU A O 1
#

pLDDT: mean 77.34, std 17.98, range [34.75, 95.5]